Protein AF-A0A087AQH0-F1 (afdb_monomer)

Radius of gyration: 20.91 Å; Cα contacts (8 Å, |Δi|>4): 186; chains: 1; bounding box: 37×45×78 Å

Structure (mmCIF, N/CA/C/O backbone):
data_AF-A0A087AQH0-F1
#
_entry.id   AF-A0A087AQH0-F1
#
loop_
_atom_site.group_PDB
_atom_site.id
_atom_site.type_symbol
_atom_site.label_atom_id
_atom_site.label_alt_id
_atom_site.label_comp_id
_atom_site.label_asym_id
_atom_site.label_entity_id
_atom_site.label_seq_id
_atom_site.pdbx_PDB_ins_code
_atom_site.Cartn_x
_atom_site.Cartn_y
_atom_site.Cartn_z
_atom_site.occupancy
_atom_site.B_iso_or_equiv
_atom_site.auth_seq_id
_atom_site.auth_comp_id
_atom_site.auth_asym_id
_atom_site.auth_atom_id
_atom_site.pdbx_PDB_model_num
ATOM 1 N N . MET A 1 1 ? -16.584 29.461 3.335 1.00 37.28 1 MET A N 1
ATOM 2 C CA . MET A 1 1 ? -17.174 28.171 3.740 1.00 37.28 1 MET A CA 1
ATOM 3 C C . MET A 1 1 ? -16.110 27.465 4.553 1.00 37.28 1 MET A C 1
ATOM 5 O O . MET A 1 1 ? -14.997 27.338 4.064 1.00 37.28 1 MET A O 1
ATOM 9 N N . ALA A 1 2 ? -16.390 27.201 5.826 1.00 41.38 2 ALA A N 1
ATOM 10 C CA . ALA A 1 2 ? -15.427 26.633 6.758 1.00 41.38 2 ALA A CA 1
ATOM 11 C C . ALA A 1 2 ? -15.374 25.115 6.557 1.00 41.38 2 ALA A C 1
ATOM 13 O O . ALA A 1 2 ? -16.354 24.432 6.833 1.00 41.38 2 ALA A O 1
ATOM 14 N N . HIS A 1 3 ? -14.244 24.608 6.074 1.00 40.72 3 HIS A N 1
ATOM 15 C CA . HIS A 1 3 ? -13.860 23.221 6.294 1.00 40.72 3 HIS A CA 1
ATOM 16 C C . HIS A 1 3 ? -12.838 23.242 7.426 1.00 40.72 3 HIS A C 1
ATOM 18 O O . HIS A 1 3 ? -11.635 23.219 7.188 1.00 40.72 3 HIS A O 1
ATOM 24 N N . ASP A 1 4 ? -13.327 23.355 8.661 1.00 42.69 4 ASP A N 1
ATOM 25 C CA . ASP A 1 4 ? -12.559 22.906 9.821 1.00 42.69 4 ASP A CA 1
ATOM 26 C C . ASP A 1 4 ? -12.638 21.375 9.802 1.00 42.69 4 ASP A C 1
ATOM 28 O O . ASP A 1 4 ? -13.491 20.748 10.422 1.00 42.69 4 ASP A O 1
ATOM 32 N N . GLY A 1 5 ? -11.854 20.782 8.901 1.00 42.94 5 GLY A N 1
ATOM 33 C CA . GLY A 1 5 ? -11.691 19.344 8.809 1.00 42.94 5 GLY A CA 1
ATOM 34 C C . GLY A 1 5 ? -10.790 18.928 9.950 1.00 42.94 5 GLY A C 1
ATOM 35 O O . GLY A 1 5 ? -9.581 18.824 9.760 1.00 42.94 5 GLY A O 1
ATOM 36 N N . THR A 1 6 ? -11.369 18.745 11.135 1.00 46.16 6 THR A N 1
ATOM 37 C CA . THR A 1 6 ? -10.705 18.070 12.244 1.00 46.16 6 THR A CA 1
ATOM 38 C C . THR A 1 6 ? -10.091 16.787 11.677 1.00 46.16 6 THR A C 1
ATOM 40 O O . THR A 1 6 ? -10.812 15.902 11.216 1.00 46.16 6 THR A O 1
ATOM 43 N N . GLN A 1 7 ? -8.758 16.703 11.613 1.00 49.56 7 GLN A N 1
ATOM 44 C CA . GLN A 1 7 ? -8.096 15.408 11.509 1.00 49.56 7 GLN A CA 1
ATOM 45 C C . GLN A 1 7 ? -8.582 14.641 12.737 1.00 49.56 7 GLN A C 1
ATOM 47 O O . GLN A 1 7 ? -8.191 14.985 13.851 1.00 49.56 7 GLN A O 1
ATOM 52 N N . GLU A 1 8 ? -9.514 13.700 12.564 1.00 54.78 8 GLU A N 1
ATOM 53 C CA . GLU A 1 8 ? -9.843 12.766 13.634 1.00 54.78 8 GLU A CA 1
ATOM 54 C C . GLU A 1 8 ? -8.528 12.092 14.007 1.00 54.78 8 GLU A C 1
ATOM 56 O O . GLU A 1 8 ? -7.926 11.379 13.203 1.00 54.78 8 GLU A O 1
ATOM 61 N N . ALA A 1 9 ? -8.014 12.449 15.183 1.00 64.75 9 ALA A N 1
ATOM 62 C CA . ALA A 1 9 ? -6.805 11.854 15.697 1.00 64.75 9 ALA A CA 1
ATOM 63 C C . ALA A 1 9 ? -7.103 10.370 1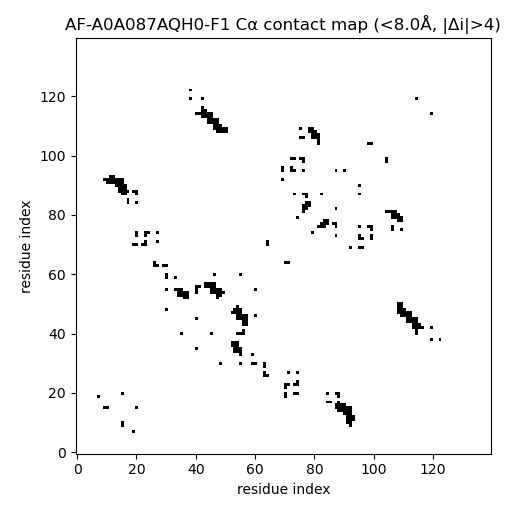5.864 1.00 64.75 9 ALA A C 1
ATOM 65 O O . ALA A 1 9 ? -8.050 9.989 16.551 1.00 64.75 9 ALA A O 1
ATOM 66 N N . VAL A 1 10 ? -6.315 9.538 15.198 1.00 74.50 10 VAL A N 1
ATOM 67 C CA . VAL A 1 10 ? -6.423 8.098 15.345 1.00 74.50 10 VAL A CA 1
ATOM 68 C C . VAL A 1 10 ? -6.178 7.759 16.816 1.00 74.50 10 VAL A C 1
ATOM 70 O O . VAL A 1 10 ? -5.159 8.137 17.396 1.00 74.50 10 VAL A O 1
ATOM 73 N N . HIS A 1 11 ? 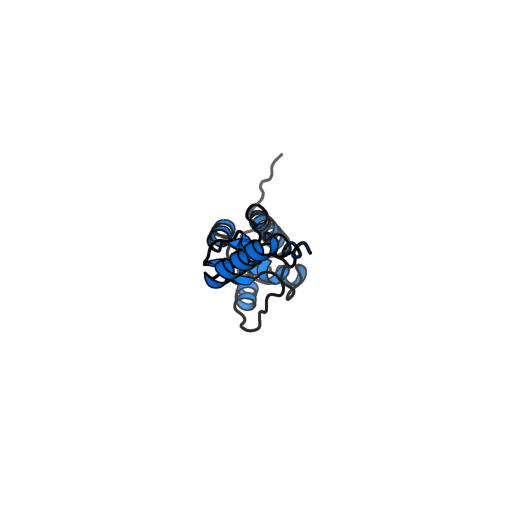-7.153 7.103 17.439 1.00 79.44 11 HIS A N 1
ATOM 74 C CA . HIS A 1 11 ? -7.111 6.752 18.851 1.00 79.44 11 HIS A CA 1
ATOM 75 C C . HIS A 1 11 ? -6.867 5.252 19.001 1.00 79.44 11 HIS A C 1
ATOM 77 O O . HIS A 1 11 ? -7.662 4.443 18.523 1.00 79.44 11 HIS A O 1
ATOM 83 N N . GLU A 1 12 ? -5.806 4.889 19.722 1.00 87.19 12 GLU A N 1
ATOM 84 C CA . GLU A 1 12 ? -5.547 3.500 20.113 1.00 87.19 12 GLU A CA 1
ATOM 85 C C . GLU A 1 12 ? -6.786 2.887 20.797 1.00 87.19 12 GLU A C 1
ATOM 87 O O . GLU A 1 12 ? -7.535 3.570 21.509 1.00 87.19 12 GLU A O 1
ATOM 92 N N . GLY A 1 13 ? -7.026 1.595 20.563 1.00 87.81 13 GLY A N 1
ATOM 93 C CA . GLY A 1 13 ? -8.170 0.869 21.116 1.00 87.81 13 GLY A CA 1
ATOM 94 C C . GLY A 1 13 ? -9.555 1.247 20.568 1.00 87.81 13 GLY A C 1
ATOM 95 O O . GLY A 1 13 ? -10.549 0.693 21.043 1.00 87.81 13 GLY A O 1
ATOM 96 N N . ARG A 1 14 ? -9.670 2.158 19.589 1.00 92.88 14 ARG A N 1
ATOM 97 C CA . ARG A 1 14 ? -10.942 2.470 18.909 1.00 92.88 14 ARG A CA 1
ATOM 98 C C . ARG A 1 14 ? -10.851 2.160 17.413 1.00 92.88 14 ARG A C 1
ATOM 100 O O . ARG A 1 14 ? -9.766 2.293 16.854 1.00 92.88 14 ARG A O 1
ATOM 107 N N . PRO A 1 15 ? -11.962 1.759 16.769 1.00 96.50 15 PRO A N 1
ATOM 108 C CA . PRO A 1 15 ? -11.998 1.596 15.322 1.00 96.50 15 PRO A CA 1
ATOM 109 C C . PRO A 1 15 ? -11.581 2.874 14.593 1.00 96.50 15 PRO A C 1
ATOM 111 O O . PRO A 1 15 ? -11.956 3.968 15.023 1.00 96.50 15 PRO A O 1
ATOM 114 N N . VAL A 1 16 ? -10.828 2.732 13.502 1.00 94.44 16 VAL A N 1
ATOM 115 C CA . VAL A 1 16 ? -10.342 3.870 12.707 1.00 94.44 16 VAL A CA 1
ATOM 116 C C . VAL A 1 16 ? -11.455 4.560 11.911 1.00 94.44 16 VAL A C 1
ATOM 118 O O . VAL A 1 16 ? -11.390 5.768 11.689 1.00 94.44 16 VAL A O 1
ATOM 121 N N . GLY A 1 17 ? -12.497 3.815 11.528 1.00 95.81 17 GLY A N 1
ATOM 122 C CA . GLY A 1 17 ? -13.677 4.316 10.826 1.00 95.81 17 GLY A CA 1
ATOM 123 C C . GLY A 1 17 ? -13.451 4.712 9.360 1.00 95.81 17 GLY A C 1
ATOM 124 O O . GLY A 1 17 ? -12.327 4.806 8.866 1.00 95.81 17 GLY A O 1
ATOM 125 N N . ALA A 1 18 ? -14.559 4.982 8.663 1.00 94.69 18 ALA A N 1
ATOM 126 C CA . ALA A 1 18 ? -14.587 5.298 7.229 1.00 94.69 18 ALA A CA 1
ATOM 127 C C . ALA A 1 18 ? -13.714 6.501 6.847 1.00 94.69 18 ALA A C 1
ATOM 129 O O . ALA A 1 18 ? -12.963 6.440 5.878 1.00 94.69 18 ALA A O 1
ATOM 130 N N . ALA A 1 19 ? -13.737 7.575 7.642 1.00 94.69 19 ALA A N 1
ATOM 131 C CA . ALA A 1 19 ? -12.985 8.792 7.334 1.00 94.69 19 ALA A CA 1
ATOM 132 C C . ALA A 1 19 ? -11.458 8.575 7.305 1.00 94.69 19 ALA A C 1
ATOM 134 O O . ALA A 1 19 ? -10.739 9.320 6.632 1.00 94.69 19 ALA A O 1
ATOM 135 N N . PHE A 1 20 ? -10.951 7.580 8.040 1.00 95.12 20 PHE A N 1
ATOM 136 C CA . PHE A 1 20 ? -9.545 7.189 7.998 1.00 95.12 20 PHE A CA 1
ATOM 137 C C . PHE A 1 20 ? -9.223 6.406 6.721 1.00 95.12 20 PHE A C 1
ATOM 139 O O . PHE A 1 20 ? -8.277 6.756 6.017 1.00 95.12 20 PHE A O 1
ATOM 146 N N . VAL A 1 21 ? -10.045 5.414 6.371 1.00 94.56 21 VAL A N 1
ATOM 147 C CA . VAL A 1 21 ? -9.866 4.611 5.149 1.00 94.56 21 VAL A CA 1
ATOM 148 C C . VAL A 1 21 ? -9.991 5.480 3.890 1.00 94.56 21 VAL A C 1
ATOM 150 O O . VAL A 1 21 ? -9.133 5.425 3.013 1.00 94.56 21 VAL A O 1
ATOM 153 N N . GLU A 1 22 ? -10.963 6.397 3.832 1.00 94.19 22 GLU A N 1
ATOM 154 C CA . GLU A 1 22 ? -11.082 7.376 2.737 1.00 94.19 22 GLU A CA 1
ATOM 155 C C . GLU A 1 22 ? -9.841 8.274 2.606 1.00 94.19 22 GLU A C 1
ATOM 157 O O . GLU A 1 22 ? -9.460 8.679 1.503 1.00 94.19 22 GLU A O 1
ATOM 162 N N . ARG A 1 23 ? -9.196 8.613 3.728 1.00 95.00 23 ARG A N 1
ATOM 163 C CA . ARG A 1 23 ? -7.947 9.381 3.720 1.00 95.00 23 ARG A CA 1
ATOM 164 C C . ARG A 1 23 ? -6.795 8.546 3.173 1.00 95.00 23 ARG A C 1
ATOM 166 O O . ARG A 1 23 ? -6.030 9.082 2.378 1.00 95.00 23 ARG A O 1
ATOM 173 N N . ALA A 1 24 ? -6.706 7.273 3.554 1.00 94.75 24 ALA A N 1
ATOM 174 C CA . ALA A 1 24 ? -5.708 6.350 3.029 1.00 94.75 24 ALA A CA 1
ATOM 175 C C . ALA A 1 24 ? -5.812 6.221 1.501 1.00 94.75 24 ALA A C 1
ATOM 177 O O . ALA A 1 24 ? -4.815 6.413 0.810 1.00 94.75 24 ALA A O 1
ATOM 178 N N . HIS A 1 25 ? -7.024 6.047 0.961 1.00 93.06 25 HIS A N 1
ATOM 179 C CA . HIS A 1 25 ? -7.244 6.045 -0.492 1.00 93.06 25 HIS A CA 1
ATOM 180 C C . HIS A 1 25 ? -6.835 7.366 -1.157 1.00 93.06 25 HIS A C 1
ATOM 182 O O . HIS A 1 25 ? -6.178 7.360 -2.193 1.00 93.06 25 HIS A O 1
ATOM 188 N N . ARG A 1 26 ? -7.150 8.514 -0.542 1.00 94.81 26 ARG A N 1
ATOM 189 C CA . ARG A 1 26 ? -6.750 9.824 -1.082 1.00 94.81 26 ARG A CA 1
ATOM 190 C C . ARG A 1 26 ? -5.232 10.022 -1.106 1.00 94.81 26 ARG A C 1
ATOM 192 O O . ARG A 1 26 ? -4.729 10.730 -1.973 1.00 94.81 26 ARG A O 1
ATOM 199 N N . ILE A 1 27 ? -4.508 9.462 -0.138 1.00 94.88 27 ILE A N 1
ATOM 200 C CA . ILE A 1 27 ? -3.040 9.477 -0.137 1.00 94.88 27 ILE A CA 1
ATOM 201 C C . ILE A 1 27 ? -2.527 8.553 -1.249 1.00 94.88 27 ILE A C 1
ATOM 203 O O . ILE A 1 27 ? -1.698 8.980 -2.052 1.00 94.88 27 ILE A O 1
ATOM 207 N N . ALA A 1 28 ? -3.092 7.345 -1.361 1.00 93.38 28 ALA A N 1
ATOM 208 C CA . ALA A 1 28 ? -2.756 6.372 -2.400 1.00 93.38 28 ALA A CA 1
ATOM 209 C C . ALA A 1 28 ? -2.995 6.894 -3.828 1.00 93.38 28 ALA A C 1
ATOM 211 O O . ALA A 1 28 ? -2.225 6.564 -4.725 1.00 93.38 28 ALA A O 1
ATOM 212 N N . ASP A 1 29 ? -3.975 7.777 -4.054 1.00 92.75 29 ASP A N 1
ATOM 213 C CA . ASP A 1 29 ? -4.153 8.460 -5.348 1.00 92.75 29 ASP A CA 1
ATOM 214 C C . ASP A 1 29 ? -2.885 9.206 -5.808 1.00 92.75 29 ASP A C 1
ATOM 216 O O . ASP A 1 29 ? -2.655 9.384 -7.007 1.00 92.75 29 ASP A O 1
ATOM 220 N N . GLY A 1 30 ? -2.018 9.609 -4.872 1.00 93.00 30 GLY A N 1
ATOM 221 C CA . GLY A 1 30 ? -0.706 10.182 -5.163 1.00 93.00 30 GLY A CA 1
ATOM 222 C C . GLY A 1 30 ? 0.256 9.220 -5.873 1.00 93.00 30 GLY A C 1
ATOM 223 O O . GLY A 1 30 ? 1.193 9.688 -6.526 1.00 93.00 30 GLY A O 1
ATOM 224 N N . LEU A 1 31 ? 0.033 7.905 -5.789 1.00 93.06 31 LEU A N 1
ATOM 225 C CA . LEU A 1 31 ? 0.810 6.882 -6.498 1.00 93.06 31 LEU A CA 1
ATOM 226 C C . LEU A 1 31 ? 0.472 6.863 -7.993 1.00 93.06 31 LEU A C 1
ATOM 228 O O . LEU A 1 31 ? 1.375 6.737 -8.815 1.00 93.06 31 LEU A O 1
ATOM 232 N N . ASN A 1 32 ? -0.796 7.079 -8.360 1.00 87.19 32 ASN A N 1
ATOM 233 C CA . ASN A 1 32 ? -1.253 7.041 -9.757 1.00 87.19 32 ASN A CA 1
ATOM 234 C C . ASN A 1 32 ? -0.555 8.095 -10.634 1.00 87.19 32 ASN A C 1
ATOM 236 O O . ASN A 1 32 ? -0.289 7.864 -11.807 1.00 87.19 32 ASN A O 1
ATOM 240 N N . GLY A 1 33 ? -0.211 9.258 -10.070 1.00 88.25 33 GLY A N 1
ATOM 241 C CA . GLY A 1 33 ? 0.547 10.296 -10.783 1.00 88.25 33 GLY A CA 1
ATOM 242 C C . GLY A 1 33 ? 2.037 9.982 -10.969 1.00 88.25 33 GLY A C 1
ATOM 243 O O . GLY A 1 33 ? 2.735 10.735 -11.645 1.00 88.25 33 GLY A O 1
ATOM 244 N N . ARG A 1 34 ? 2.525 8.908 -10.342 1.00 93.38 34 ARG A N 1
ATOM 245 C CA . ARG A 1 34 ? 3.922 8.463 -10.342 1.00 93.38 34 ARG A CA 1
ATOM 246 C C . ARG A 1 34 ? 4.084 7.072 -10.961 1.00 93.38 34 ARG A C 1
ATOM 248 O O . ARG A 1 34 ? 5.200 6.554 -10.955 1.00 93.38 34 ARG A O 1
ATOM 255 N N . SER A 1 35 ? 2.999 6.463 -11.454 1.00 93.62 35 SER A N 1
ATOM 256 C CA . SER A 1 35 ? 3.060 5.115 -12.003 1.00 93.62 35 SER A CA 1
ATOM 257 C C . SER A 1 35 ? 3.839 5.068 -13.316 1.00 93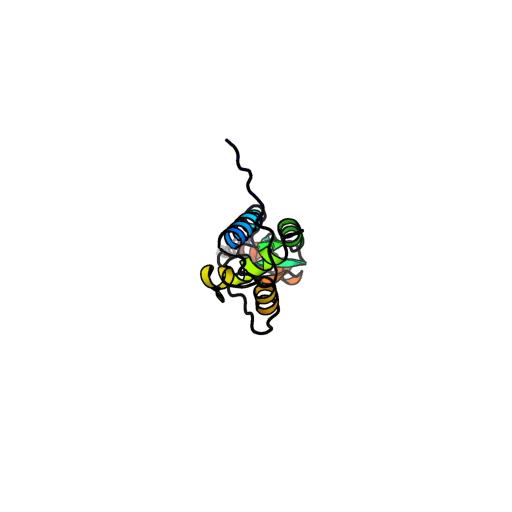.62 35 SER A C 1
ATOM 259 O O . SER A 1 35 ? 3.868 6.020 -14.099 1.00 93.62 35 SER A O 1
ATOM 261 N N . MET A 1 36 ? 4.511 3.945 -13.528 1.00 93.06 36 MET A N 1
ATOM 262 C CA . MET A 1 36 ? 5.334 3.641 -14.688 1.00 93.06 36 MET A CA 1
ATOM 263 C C . MET A 1 36 ? 5.071 2.204 -15.127 1.00 93.06 36 MET A C 1
ATOM 265 O O . MET A 1 36 ? 4.750 1.339 -14.305 1.00 93.06 36 MET A O 1
ATOM 269 N N . GLY A 1 37 ? 5.248 1.933 -16.421 1.00 91.38 37 GLY A N 1
ATOM 270 C CA . GLY A 1 37 ? 5.266 0.561 -16.910 1.00 91.38 37 GLY A CA 1
ATOM 271 C C . GLY A 1 37 ? 6.519 -0.178 -16.437 1.00 91.38 37 GLY A C 1
ATOM 272 O O . GLY A 1 37 ? 7.573 0.426 -16.235 1.00 91.38 37 GLY A O 1
ATOM 273 N N . TRP A 1 38 ? 6.429 -1.508 -16.326 1.00 90.69 38 TRP A N 1
ATOM 274 C CA . TRP A 1 38 ? 7.542 -2.371 -15.903 1.00 90.69 38 TRP A CA 1
ATOM 275 C C . TRP A 1 38 ? 8.862 -2.041 -16.615 1.00 90.69 38 TRP A C 1
ATOM 277 O O . TRP A 1 38 ? 9.887 -1.873 -15.963 1.00 90.69 38 TRP A O 1
ATOM 287 N N . THR A 1 39 ? 8.832 -1.882 -17.942 1.00 89.38 39 THR A N 1
ATOM 288 C CA . THR A 1 39 ? 10.021 -1.650 -18.779 1.00 89.38 39 THR A CA 1
ATOM 289 C C . THR A 1 39 ? 10.702 -0.298 -18.547 1.00 89.38 39 THR A C 1
ATOM 291 O O . THR A 1 39 ? 11.871 -0.131 -18.891 1.00 89.38 39 THR A O 1
ATOM 294 N N . GLU A 1 40 ? 9.971 0.676 -18.004 1.00 89.88 40 GLU A N 1
ATOM 295 C CA . GLU A 1 40 ? 10.446 2.045 -17.770 1.00 89.88 40 GLU A CA 1
ATOM 296 C C . GLU A 1 40 ? 11.071 2.214 -16.382 1.00 89.88 40 GLU A C 1
ATOM 298 O O . GLU A 1 40 ? 11.802 3.178 -16.146 1.00 89.88 40 GLU A O 1
ATOM 303 N N . LEU A 1 41 ? 10.817 1.270 -15.471 1.00 91.50 41 LEU A N 1
ATOM 304 C CA . LEU A 1 41 ? 11.356 1.313 -14.122 1.00 91.50 41 LEU A CA 1
ATOM 305 C C . LEU A 1 41 ? 12.891 1.205 -14.123 1.00 91.50 41 LEU A C 1
ATOM 307 O O . LEU A 1 41 ? 13.472 0.400 -14.868 1.00 91.50 41 LEU A O 1
ATOM 311 N N . PRO A 1 42 ? 13.567 1.951 -13.235 1.00 92.38 42 PRO A N 1
ATOM 312 C CA . PRO A 1 42 ? 14.972 1.717 -12.951 1.00 92.38 42 PRO A CA 1
ATOM 313 C C . PRO A 1 42 ? 15.175 0.356 -12.269 1.00 92.38 42 PRO A C 1
ATOM 315 O O . PRO A 1 42 ? 14.263 -0.204 -11.661 1.00 92.38 42 PRO A O 1
ATOM 318 N N . VAL A 1 43 ? 16.407 -0.154 -12.336 1.00 92.69 43 VAL A N 1
ATOM 319 C CA . VAL A 1 43 ? 16.835 -1.298 -11.520 1.00 92.69 43 VAL A CA 1
ATOM 320 C C . VAL A 1 43 ? 16.719 -0.927 -10.042 1.00 92.69 43 VAL A C 1
ATOM 322 O O . VAL A 1 43 ? 17.220 0.120 -9.626 1.00 92.69 43 VAL A O 1
ATOM 325 N N . GLY A 1 44 ? 16.092 -1.797 -9.256 1.00 93.94 44 GLY A N 1
ATOM 326 C CA . GLY A 1 44 ? 15.896 -1.621 -7.823 1.00 93.94 44 GLY A CA 1
ATOM 327 C C . GLY A 1 44 ? 14.490 -1.978 -7.346 1.00 93.94 44 GLY A C 1
ATOM 328 O O . GLY A 1 44 ? 13.676 -2.550 -8.077 1.00 93.94 44 GLY A O 1
ATOM 329 N N . GLY A 1 45 ? 14.235 -1.637 -6.083 1.00 94.12 45 GLY A N 1
ATOM 330 C CA . GLY A 1 45 ? 12.959 -1.862 -5.419 1.00 94.12 45 GLY A CA 1
ATOM 331 C C . GLY A 1 45 ? 11.829 -1.046 -6.032 1.00 94.12 45 GLY A C 1
ATOM 332 O O . GLY A 1 45 ? 11.951 0.163 -6.257 1.00 94.12 45 GLY A O 1
ATOM 333 N N . CYS A 1 46 ? 10.708 -1.709 -6.268 1.00 95.25 46 CYS A N 1
ATOM 334 C CA . CYS A 1 46 ? 9.491 -1.107 -6.781 1.00 95.25 46 CYS A CA 1
ATOM 335 C C . CYS A 1 46 ? 8.265 -1.783 -6.169 1.00 95.25 46 CYS A C 1
ATOM 337 O O . CYS A 1 46 ? 8.333 -2.883 -5.629 1.00 95.25 46 CYS A O 1
ATOM 339 N N . PHE A 1 47 ? 7.129 -1.107 -6.248 1.00 94.00 47 PHE A N 1
ATOM 340 C CA . PHE A 1 47 ? 5.849 -1.663 -5.843 1.00 94.00 47 PHE A CA 1
ATOM 341 C C . PHE A 1 47 ? 4.979 -1.789 -7.077 1.00 94.00 47 PHE A C 1
ATOM 343 O O . PHE A 1 47 ? 4.779 -0.800 -7.784 1.00 94.00 47 PHE A O 1
ATOM 350 N N . ARG A 1 48 ? 4.450 -2.988 -7.331 1.00 92.19 48 ARG A N 1
ATOM 351 C CA . ARG A 1 48 ? 3.254 -3.112 -8.167 1.00 92.19 48 ARG A CA 1
ATOM 352 C C . ARG A 1 48 ? 2.104 -2.553 -7.346 1.00 92.19 48 ARG A C 1
ATOM 354 O O . ARG A 1 48 ? 2.021 -2.895 -6.173 1.00 92.19 48 ARG A O 1
ATOM 361 N N . ILE A 1 49 ? 1.270 -1.689 -7.917 1.00 92.06 49 ILE A N 1
ATOM 362 C CA . ILE A 1 49 ? 0.209 -1.003 -7.156 1.00 92.06 49 ILE A CA 1
ATOM 363 C C . ILE A 1 49 ? -1.205 -1.436 -7.553 1.00 92.06 49 ILE A C 1
ATOM 365 O O . ILE A 1 49 ? -2.151 -1.089 -6.858 1.00 92.06 49 ILE A O 1
ATOM 369 N N . ASN A 1 50 ? -1.359 -2.195 -8.643 1.00 87.62 50 ASN A N 1
ATOM 370 C CA . ASN A 1 50 ? -2.641 -2.746 -9.087 1.00 87.62 50 ASN A CA 1
ATOM 371 C C . ASN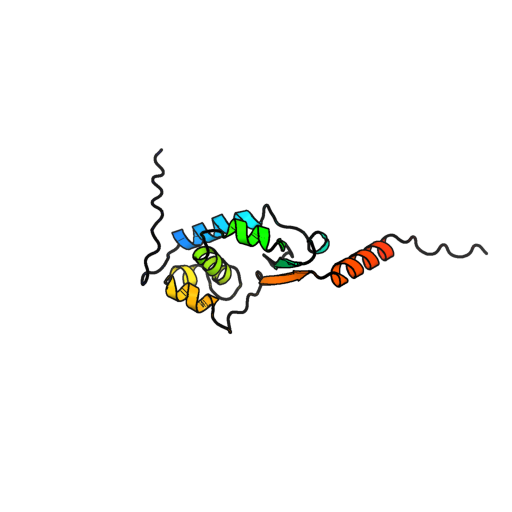 A 1 50 ? -2.467 -3.962 -10.023 1.00 87.62 50 ASN A C 1
ATOM 373 O O . ASN A 1 50 ? -1.359 -4.329 -10.438 1.00 87.62 50 ASN A O 1
ATOM 377 N N . ASP A 1 51 ? -3.580 -4.587 -10.405 1.00 86.06 51 ASP A N 1
ATOM 378 C CA . ASP A 1 51 ? -3.608 -5.713 -11.340 1.00 86.06 51 ASP A CA 1
ATOM 379 C C . ASP A 1 51 ? -3.316 -5.308 -12.796 1.00 86.06 51 ASP A C 1
ATOM 381 O O . ASP A 1 51 ? -2.837 -6.142 -13.567 1.00 86.06 51 ASP A O 1
ATOM 385 N N . MET A 1 52 ? -3.496 -4.032 -13.150 1.00 87.25 52 MET A N 1
ATOM 386 C CA . MET A 1 52 ? -3.223 -3.488 -14.489 1.00 87.25 52 MET A CA 1
ATOM 387 C C . MET A 1 52 ? -1.730 -3.436 -14.842 1.00 87.25 52 MET A C 1
ATOM 389 O O . MET A 1 52 ? -1.386 -3.266 -16.011 1.00 87.25 52 MET A O 1
ATOM 393 N N . GLY A 1 53 ? -0.847 -3.652 -13.862 1.00 87.31 53 GLY A N 1
ATOM 394 C CA . GLY A 1 53 ? 0.600 -3.643 -14.071 1.00 87.31 53 GLY A CA 1
ATOM 395 C C . GLY A 1 53 ? 1.196 -2.241 -14.005 1.00 87.31 53 GLY A C 1
ATOM 396 O O . GLY A 1 53 ? 2.213 -1.984 -14.647 1.00 87.31 53 GLY A O 1
ATOM 397 N N . ASP A 1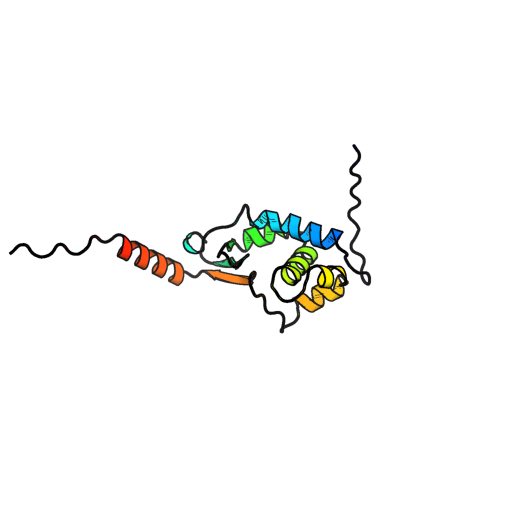 54 ? 0.570 -1.347 -13.241 1.00 92.56 54 ASP A N 1
ATOM 398 C CA . ASP A 1 54 ? 1.186 -0.092 -12.837 1.00 92.56 54 ASP A CA 1
ATOM 399 C C . ASP A 1 54 ? 2.173 -0.336 -11.693 1.00 92.56 54 ASP A C 1
ATOM 401 O O . ASP A 1 54 ? 1.889 -1.068 -10.734 1.00 92.56 54 ASP A O 1
ATOM 405 N N . TYR A 1 55 ? 3.330 0.314 -11.786 1.00 95.06 55 TYR A N 1
ATOM 406 C CA . TYR A 1 55 ? 4.380 0.234 -10.783 1.00 95.06 55 TYR A CA 1
ATOM 407 C C . TYR A 1 55 ? 4.847 1.617 -10.352 1.00 95.06 55 TYR A C 1
ATOM 409 O O . TYR A 1 55 ? 4.824 2.558 -11.136 1.00 95.06 55 TYR A O 1
ATOM 417 N N . VAL A 1 56 ? 5.360 1.727 -9.132 1.00 96.06 56 VAL A N 1
ATOM 418 C CA . VAL A 1 56 ? 6.091 2.907 -8.649 1.00 96.06 56 VAL A CA 1
ATOM 419 C C . VAL A 1 56 ? 7.446 2.483 -8.099 1.00 96.06 56 VAL A C 1
ATOM 421 O O . VAL A 1 56 ? 7.620 1.348 -7.652 1.00 96.06 56 VAL A O 1
ATOM 424 N N . THR A 1 57 ? 8.422 3.388 -8.097 1.00 96.50 57 THR A N 1
ATOM 425 C CA . THR A 1 57 ? 9.697 3.132 -7.414 1.00 96.50 57 THR A CA 1
ATOM 426 C C . THR A 1 57 ? 9.494 3.092 -5.899 1.00 96.50 57 THR A C 1
ATOM 428 O O . THR A 1 57 ? 8.576 3.722 -5.370 1.00 96.50 57 THR A O 1
ATOM 431 N N . ALA A 1 58 ? 10.374 2.391 -5.178 1.00 96.00 58 ALA A N 1
ATOM 432 C CA . ALA A 1 58 ? 10.353 2.396 -3.714 1.00 96.00 58 ALA A CA 1
ATOM 433 C C . ALA A 1 58 ? 10.508 3.813 -3.127 1.00 96.00 58 ALA A C 1
ATOM 435 O O . ALA A 1 58 ? 9.922 4.109 -2.094 1.00 96.00 58 ALA A O 1
ATOM 436 N N . GLU A 1 59 ? 11.238 4.701 -3.808 1.00 95.62 59 GLU A N 1
ATOM 437 C CA . GLU A 1 59 ? 11.361 6.114 -3.426 1.00 95.62 59 GLU A CA 1
ATOM 438 C C . GLU A 1 59 ? 10.020 6.852 -3.552 1.00 95.62 59 GLU A C 1
ATOM 440 O O . GLU A 1 59 ? 9.566 7.470 -2.598 1.00 95.62 59 GLU A O 1
ATOM 445 N N . SER A 1 60 ? 9.331 6.721 -4.691 1.00 96.19 60 SER A N 1
ATOM 446 C CA . SER A 1 60 ? 8.001 7.317 -4.886 1.00 96.19 60 SER A CA 1
ATOM 447 C C . SER A 1 60 ? 6.958 6.776 -3.910 1.00 96.19 60 SER A C 1
ATOM 449 O O . SER A 1 60 ? 6.076 7.517 -3.481 1.00 96.19 60 SER A O 1
ATOM 451 N N . TRP A 1 61 ? 7.055 5.491 -3.563 1.00 96.25 61 TRP A N 1
ATOM 452 C CA . TRP A 1 61 ? 6.235 4.883 -2.522 1.00 96.25 61 TRP A CA 1
ATOM 453 C C . TRP A 1 61 ? 6.501 5.532 -1.158 1.00 96.25 61 TRP A C 1
ATOM 455 O O . TRP A 1 61 ? 5.564 5.975 -0.496 1.00 96.25 61 TRP A O 1
ATOM 465 N N . ASP A 1 62 ? 7.772 5.643 -0.761 1.00 95.62 62 ASP A N 1
ATOM 466 C CA . ASP A 1 62 ? 8.182 6.250 0.508 1.00 95.62 62 ASP A CA 1
ATOM 467 C C . ASP A 1 62 ? 7.716 7.706 0.634 1.00 95.62 62 ASP A C 1
ATOM 469 O O . ASP A 1 62 ? 7.122 8.072 1.644 1.00 95.62 62 ASP A O 1
ATOM 473 N N . GLU A 1 63 ? 7.888 8.502 -0.424 1.00 96.06 63 GLU A N 1
ATOM 474 C CA . GLU A 1 63 ? 7.458 9.904 -0.471 1.00 96.06 63 GLU A CA 1
ATOM 475 C C . GLU A 1 63 ? 5.945 10.080 -0.300 1.00 96.06 63 GLU A C 1
ATOM 477 O O . GLU A 1 63 ? 5.496 11.052 0.307 1.00 96.06 63 GLU A O 1
ATOM 482 N N . VAL A 1 64 ? 5.136 9.182 -0.871 1.00 96.44 64 VAL A N 1
ATOM 483 C CA . VAL A 1 64 ? 3.672 9.259 -0.750 1.00 96.44 64 VAL A CA 1
ATOM 484 C C . VAL A 1 64 ? 3.218 8.898 0.659 1.00 96.44 64 VAL A C 1
ATOM 486 O O . VAL A 1 64 ? 2.312 9.539 1.193 1.00 96.44 64 VAL A O 1
ATOM 489 N N . TRP A 1 65 ? 3.852 7.895 1.263 1.00 96.00 65 TRP A N 1
ATOM 490 C CA . TRP A 1 65 ? 3.472 7.369 2.572 1.00 96.00 65 TRP A CA 1
ATOM 491 C C . TRP A 1 65 ? 4.238 7.997 3.744 1.00 96.00 65 TRP A C 1
ATOM 493 O O . TRP A 1 65 ? 4.015 7.620 4.900 1.00 96.00 65 TRP A O 1
ATOM 503 N N . GLU A 1 66 ? 5.120 8.967 3.493 1.00 95.81 66 GLU A N 1
ATOM 504 C CA . GLU A 1 66 ? 5.870 9.667 4.534 1.00 95.81 66 GLU A CA 1
ATOM 505 C C . GLU A 1 66 ? 4.908 10.295 5.558 1.00 95.81 66 GLU A C 1
ATOM 507 O O . GLU A 1 66 ? 4.027 11.087 5.232 1.00 95.81 66 GLU A O 1
ATOM 512 N N . GLY A 1 67 ? 5.056 9.914 6.831 1.00 95.00 67 GLY A N 1
ATOM 513 C CA . GLY A 1 67 ? 4.169 10.368 7.909 1.00 95.00 67 GLY A CA 1
ATOM 514 C C . GLY A 1 67 ? 2.790 9.691 7.959 1.00 95.00 67 GLY A C 1
ATOM 515 O O . GLY A 1 67 ? 2.020 9.994 8.868 1.00 95.00 67 GLY A O 1
ATOM 516 N N . HIS A 1 68 ? 2.506 8.748 7.056 1.00 95.00 68 HIS A N 1
ATOM 517 C CA . HIS A 1 68 ? 1.202 8.098 6.866 1.00 95.00 68 HIS A CA 1
ATOM 518 C C . HIS A 1 68 ? 1.294 6.561 6.846 1.00 95.00 68 HIS A C 1
ATOM 520 O O . HIS A 1 68 ? 0.584 5.881 6.109 1.00 95.00 68 HIS A O 1
ATOM 526 N N . ARG A 1 69 ? 2.190 5.983 7.659 1.00 95.12 69 ARG A N 1
ATOM 527 C CA . ARG A 1 69 ? 2.453 4.530 7.663 1.00 95.12 69 ARG A CA 1
ATOM 528 C C . ARG A 1 69 ? 1.261 3.679 8.078 1.00 95.12 69 ARG A C 1
ATOM 530 O O . ARG A 1 69 ? 1.146 2.546 7.633 1.00 95.12 69 ARG A O 1
ATOM 537 N N . LEU A 1 70 ? 0.383 4.189 8.936 1.00 95.75 70 LEU A N 1
ATOM 538 C CA . LEU A 1 70 ? -0.806 3.431 9.315 1.00 95.75 70 LEU A CA 1
ATOM 539 C C . LEU A 1 70 ? -1.834 3.426 8.176 1.00 95.75 70 LEU A C 1
ATOM 541 O O . LEU A 1 70 ? -2.476 2.409 7.933 1.00 95.75 70 LEU A O 1
ATOM 545 N N . GLU A 1 71 ? -1.974 4.545 7.465 1.00 96.12 71 GLU A N 1
ATOM 546 C CA . GLU A 1 71 ? -2.796 4.654 6.264 1.00 96.12 71 GLU A CA 1
ATOM 547 C C . GLU A 1 71 ? -2.272 3.751 5.141 1.00 96.12 71 GLU A C 1
ATOM 549 O O . GLU A 1 71 ? -3.075 3.078 4.505 1.00 96.12 71 GLU A O 1
ATOM 554 N N . GLU A 1 72 ? -0.950 3.678 4.945 1.00 95.25 72 GLU A N 1
ATOM 555 C CA . GLU A 1 72 ? -0.303 2.737 4.014 1.00 95.25 72 GLU A CA 1
ATOM 556 C C . GLU A 1 72 ? -0.740 1.298 4.304 1.00 95.25 72 GLU A C 1
ATOM 558 O O . GLU A 1 72 ? -1.225 0.596 3.420 1.00 95.25 72 GLU A O 1
ATOM 563 N N . GLN A 1 73 ? -0.623 0.871 5.564 1.00 95.38 73 GLN A N 1
ATOM 564 C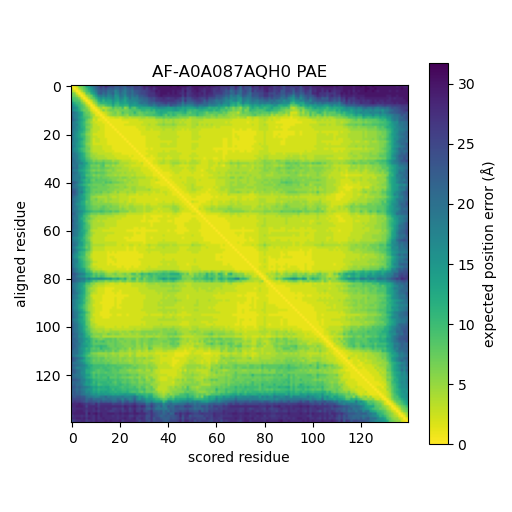 CA . GLN A 1 73 ? -0.999 -0.475 5.993 1.00 95.38 73 GLN A CA 1
ATOM 565 C C . GLN A 1 73 ? -2.495 -0.729 5.813 1.00 95.38 73 GLN A C 1
ATOM 567 O O . GLN A 1 73 ? -2.890 -1.777 5.315 1.00 95.38 73 GLN A O 1
ATOM 572 N N . ALA A 1 74 ? -3.342 0.233 6.179 1.00 95.19 74 ALA A N 1
ATOM 573 C CA . ALA A 1 74 ? -4.786 0.114 6.015 1.00 95.19 74 ALA A CA 1
ATOM 574 C C . ALA A 1 74 ? -5.196 0.015 4.541 1.00 95.19 74 ALA A C 1
ATOM 576 O O . ALA A 1 74 ? -6.044 -0.809 4.197 1.00 95.19 74 ALA A O 1
ATOM 577 N N . TRP A 1 75 ? -4.575 0.816 3.670 1.00 94.06 75 TRP A N 1
ATOM 578 C CA . TRP A 1 75 ? -4.784 0.742 2.228 1.00 94.06 75 TRP A CA 1
ATOM 579 C C . TRP A 1 75 ? -4.336 -0.615 1.681 1.00 94.06 75 TRP A C 1
ATOM 581 O O . TRP A 1 75 ? -5.106 -1.278 0.992 1.00 94.06 75 TRP A O 1
ATOM 591 N N . MET A 1 76 ? -3.149 -1.078 2.084 1.00 93.12 76 MET A N 1
ATOM 592 C CA . MET A 1 76 ? -2.635 -2.401 1.731 1.00 93.12 76 MET A CA 1
ATOM 593 C C . MET A 1 76 ? -3.520 -3.544 2.235 1.00 93.12 76 MET A C 1
ATOM 595 O O . MET A 1 76 ? -3.547 -4.584 1.602 1.00 93.12 76 MET A O 1
ATOM 599 N N . LEU A 1 77 ? -4.245 -3.402 3.345 1.00 93.44 77 LEU A N 1
ATOM 600 C CA . LEU A 1 77 ? -5.175 -4.439 3.808 1.00 93.44 77 LEU A CA 1
ATOM 601 C C . LEU A 1 77 ? -6.502 -4.414 3.035 1.00 93.44 77 LEU A C 1
ATOM 603 O O . LEU A 1 77 ? -7.053 -5.472 2.734 1.00 93.44 77 LEU A O 1
ATOM 607 N N . CYS A 1 78 ? -7.008 -3.218 2.726 1.00 90.00 78 CYS A N 1
ATOM 608 C CA . CYS A 1 78 ? -8.310 -3.006 2.095 1.00 90.00 78 CYS A CA 1
ATOM 609 C C . CYS A 1 78 ? -8.307 -3.285 0.584 1.00 90.00 78 CYS A C 1
ATOM 611 O O . CYS A 1 78 ? -9.229 -3.904 0.059 1.00 90.00 78 CYS A O 1
ATOM 613 N N . ASP A 1 79 ? -7.301 -2.790 -0.135 1.00 76.75 79 ASP A N 1
ATOM 614 C CA . ASP A 1 79 ? -7.293 -2.787 -1.607 1.00 76.75 79 ASP A CA 1
ATOM 615 C C . ASP A 1 79 ? -6.607 -4.024 -2.197 1.00 76.75 79 ASP A C 1
ATOM 617 O O . ASP A 1 79 ? -6.480 -4.172 -3.406 1.00 76.75 79 ASP A O 1
ATOM 621 N N . ASN A 1 80 ? -6.166 -4.939 -1.336 1.00 80.50 80 ASN A N 1
ATOM 622 C CA . ASN A 1 80 ? -5.263 -6.025 -1.697 1.00 80.50 80 ASN A CA 1
ATOM 623 C C . ASN A 1 80 ? -5.859 -7.414 -1.450 1.00 80.50 80 ASN A C 1
ATOM 625 O O . ASN A 1 80 ? -5.136 -8.375 -1.204 1.00 80.50 80 ASN A O 1
ATOM 629 N N . GLY A 1 81 ? -7.193 -7.484 -1.486 1.00 68.19 81 GLY A N 1
ATOM 630 C CA . GLY A 1 81 ? -7.975 -8.719 -1.566 1.00 68.19 81 GLY A CA 1
ATOM 631 C C . GLY A 1 81 ? -8.324 -9.390 -0.236 1.00 68.19 81 GLY A C 1
ATOM 632 O O . GLY A 1 81 ? -9.321 -10.111 -0.176 1.00 68.19 81 GLY A O 1
ATOM 633 N N . GLN A 1 82 ? -7.577 -9.133 0.843 1.00 83.88 82 GLN A N 1
ATOM 634 C CA . GLN A 1 82 ? -7.735 -9.900 2.086 1.00 83.88 82 GLN A CA 1
ATOM 635 C C . GLN A 1 82 ? -8.804 -9.355 3.047 1.00 83.88 82 GLN A C 1
ATOM 637 O O . GLN A 1 82 ? -9.456 -10.141 3.737 1.00 83.88 82 GLN A O 1
ATOM 642 N N . TYR A 1 83 ? -9.016 -8.038 3.085 1.00 90.56 83 TYR A N 1
ATOM 643 C CA . TYR A 1 83 ? -10.025 -7.400 3.934 1.00 90.56 83 TYR A CA 1
ATOM 644 C C . TYR A 1 83 ? -10.884 -6.442 3.117 1.00 90.56 83 TYR A C 1
ATOM 646 O O . TYR A 1 83 ? -10.388 -5.759 2.228 1.00 90.56 83 TYR A O 1
ATOM 654 N N . SER A 1 84 ? -12.180 -6.355 3.424 1.00 91.50 84 SER A N 1
ATOM 655 C CA . SER A 1 84 ? -13.011 -5.298 2.845 1.00 91.50 84 SER A CA 1
ATOM 656 C C . SER A 1 84 ? -12.754 -3.958 3.543 1.00 91.50 84 SER A C 1
ATOM 658 O O . SER A 1 84 ? -12.315 -3.924 4.694 1.00 91.50 84 SER A O 1
ATOM 660 N N . ALA A 1 85 ? -13.112 -2.846 2.892 1.00 92.19 85 ALA A N 1
ATOM 661 C CA . ALA A 1 85 ? -13.073 -1.520 3.517 1.00 92.19 85 ALA A CA 1
ATOM 662 C C . ALA A 1 85 ? -13.800 -1.506 4.868 1.00 92.19 85 ALA A C 1
ATOM 664 O O . ALA A 1 85 ? -13.240 -1.062 5.862 1.00 92.19 85 ALA A O 1
ATOM 665 N N . ALA A 1 86 ? -14.998 -2.096 4.936 1.00 94.00 86 ALA A N 1
ATOM 666 C CA . ALA A 1 86 ? -15.781 -2.170 6.167 1.00 94.00 86 ALA A CA 1
ATOM 667 C C . ALA A 1 86 ? -15.083 -2.974 7.281 1.00 94.00 86 ALA A C 1
ATOM 669 O O . ALA A 1 86 ? -15.238 -2.643 8.458 1.00 94.00 86 ALA A O 1
ATOM 670 N N . ASP A 1 87 ? -14.306 -4.006 6.929 1.00 95.25 87 ASP A N 1
ATOM 671 C CA . ASP A 1 87 ? -13.516 -4.756 7.908 1.00 95.25 87 ASP A CA 1
ATOM 672 C C . ASP A 1 87 ? -12.399 -3.876 8.475 1.00 95.25 87 ASP A C 1
ATOM 674 O O . ASP A 1 87 ? -12.262 -3.775 9.694 1.00 95.25 87 ASP A O 1
ATOM 678 N N . VAL A 1 88 ? -11.649 -3.184 7.610 1.00 95.50 88 VAL A N 1
ATOM 679 C CA . VAL A 1 88 ? -10.551 -2.289 8.013 1.00 95.50 88 VAL A CA 1
ATOM 680 C C . VAL A 1 88 ? -11.067 -1.087 8.812 1.00 95.50 88 VAL A C 1
ATOM 682 O O . VAL A 1 88 ? -10.472 -0.722 9.822 1.00 95.50 88 VAL A O 1
ATOM 685 N N . GLU A 1 89 ? -12.213 -0.513 8.441 1.00 95.69 89 GLU A N 1
ATOM 686 C CA . GLU A 1 89 ? -12.882 0.559 9.192 1.00 95.69 89 GLU A CA 1
ATOM 687 C C . GLU A 1 89 ? -13.202 0.156 10.638 1.00 95.69 89 GLU A C 1
ATOM 689 O O . GLU A 1 89 ? -13.142 0.986 11.551 1.00 95.69 89 GLU A O 1
ATOM 694 N N . ALA A 1 90 ? -13.548 -1.117 10.848 1.00 96.25 90 ALA A N 1
ATOM 695 C CA . ALA A 1 90 ? -13.846 -1.674 12.159 1.00 96.25 90 ALA A CA 1
ATOM 696 C C . ALA A 1 90 ? -12.582 -2.034 12.965 1.00 96.25 90 ALA A C 1
ATOM 698 O O . ALA A 1 90 ? -12.683 -2.258 14.177 1.00 96.25 90 ALA A O 1
ATOM 699 N N . MET A 1 91 ? -11.402 -2.069 12.336 1.00 96.50 91 MET A N 1
ATOM 700 C CA . MET A 1 91 ? -10.140 -2.360 13.013 1.00 96.50 91 MET A CA 1
ATOM 701 C C . MET A 1 91 ? -9.644 -1.173 13.831 1.00 96.50 91 MET A C 1
ATOM 703 O O . MET A 1 91 ? -9.808 -0.008 13.471 1.00 96.50 91 MET A O 1
ATOM 707 N N . THR A 1 92 ? -8.977 -1.485 14.939 1.00 96.81 92 THR A N 1
ATOM 708 C CA . THR A 1 92 ? -8.173 -0.506 15.669 1.00 96.81 92 THR A CA 1
ATOM 709 C C . THR A 1 92 ? -6.816 -0.313 14.977 1.00 96.81 92 THR A C 1
ATOM 711 O O . THR A 1 92 ? -6.387 -1.182 14.216 1.00 96.81 92 THR A O 1
ATOM 714 N N . PRO A 1 93 ? -6.075 0.766 15.277 1.00 96.38 93 PRO A N 1
ATOM 715 C CA . PRO A 1 93 ? -4.711 0.973 14.770 1.00 96.38 93 PRO A CA 1
ATOM 716 C C . PRO A 1 93 ? -3.746 -0.176 15.078 1.00 96.38 93 PRO A C 1
ATOM 718 O O . PRO A 1 93 ? -2.835 -0.480 14.312 1.00 96.38 93 PRO A O 1
ATOM 721 N N . GLU A 1 94 ? -3.915 -0.804 16.239 1.00 96.12 94 GLU A N 1
ATOM 722 C CA . GLU A 1 94 ? -3.149 -1.980 16.657 1.00 96.12 94 GLU A CA 1
ATOM 723 C C . GLU A 1 94 ? -3.548 -3.210 15.836 1.00 96.12 94 GLU A C 1
ATOM 725 O O . GLU A 1 94 ? -2.684 -3.979 15.427 1.00 96.12 94 GLU A O 1
ATOM 730 N N . GLY A 1 95 ? -4.847 -3.363 15.554 1.00 95.94 95 GLY A N 1
ATOM 731 C CA . GLY A 1 95 ? -5.369 -4.419 14.690 1.00 95.94 95 GLY A CA 1
ATOM 732 C C . GLY A 1 95 ? -4.850 -4.311 13.258 1.00 95.94 95 GLY A C 1
ATOM 733 O O . GLY A 1 95 ? -4.430 -5.318 12.704 1.00 95.94 95 GLY A O 1
ATOM 734 N N . ILE A 1 96 ? -4.796 -3.097 12.700 1.00 96.06 96 ILE A N 1
ATOM 735 C CA . ILE A 1 96 ? -4.233 -2.835 11.365 1.00 96.06 96 ILE A CA 1
ATOM 736 C C . ILE A 1 96 ? -2.758 -3.233 11.316 1.00 96.06 96 ILE A C 1
ATOM 738 O O . ILE A 1 96 ? -2.374 -4.027 10.463 1.00 96.06 96 ILE A O 1
ATOM 742 N N . ARG A 1 97 ? -1.939 -2.746 12.261 1.00 95.62 97 ARG A N 1
ATOM 743 C CA . ARG A 1 97 ? -0.515 -3.116 12.342 1.00 95.62 97 ARG A CA 1
ATOM 744 C C . ARG A 1 97 ? -0.336 -4.627 12.444 1.00 95.62 97 ARG A C 1
ATOM 746 O O . ARG A 1 97 ? 0.387 -5.210 11.649 1.00 95.62 97 ARG A O 1
ATOM 753 N N . SER A 1 98 ? -1.065 -5.261 13.362 1.00 94.94 98 SER A N 1
ATOM 754 C CA . SER A 1 98 ? -0.982 -6.707 13.567 1.00 94.94 98 SER A CA 1
ATOM 755 C C . SER A 1 98 ? -1.420 -7.512 12.345 1.00 94.94 98 SER A C 1
ATOM 757 O O . SER A 1 98 ? -0.832 -8.556 12.099 1.00 94.94 98 SER A O 1
ATOM 759 N N . ALA A 1 99 ? -2.447 -7.071 11.615 1.00 94.31 99 ALA A N 1
ATOM 760 C CA . ALA A 1 99 ? -2.917 -7.748 10.408 1.00 94.31 99 ALA A CA 1
ATOM 761 C C . ALA A 1 99 ? -1.944 -7.567 9.236 1.00 94.31 99 ALA A C 1
ATOM 763 O O . ALA A 1 99 ? -1.765 -8.488 8.448 1.00 94.31 99 ALA A O 1
ATOM 764 N N . TYR A 1 100 ? -1.309 -6.399 9.131 1.00 93.25 100 TYR A N 1
ATOM 765 C CA . TYR A 1 100 ? -0.309 -6.116 8.105 1.00 93.25 100 TYR A CA 1
ATOM 766 C C . TYR A 1 100 ? 1.017 -6.853 8.349 1.00 93.25 100 TYR A C 1
ATOM 768 O O . TYR A 1 100 ? 1.659 -7.308 7.408 1.00 93.25 100 TYR A O 1
ATOM 776 N N . GLU A 1 101 ? 1.435 -6.977 9.611 1.00 93.00 101 GLU A N 1
ATOM 777 C CA . GLU A 1 101 ? 2.648 -7.704 10.016 1.00 93.00 101 GLU A CA 1
ATOM 778 C C . GLU A 1 101 ? 2.448 -9.231 10.084 1.00 93.00 101 GLU A C 1
ATOM 780 O O . GLU A 1 101 ? 3.392 -9.963 10.398 1.00 93.00 101 GLU A O 1
ATOM 785 N N . ASP A 1 102 ? 1.236 -9.723 9.814 1.00 92.38 102 ASP A N 1
ATOM 786 C CA . ASP A 1 102 ? 0.930 -11.150 9.820 1.00 92.38 102 ASP A CA 1
ATOM 787 C C . ASP A 1 102 ? 1.680 -11.864 8.683 1.00 92.38 102 ASP A C 1
ATOM 789 O O . ASP A 1 102 ? 1.631 -11.452 7.526 1.00 92.38 102 ASP A O 1
ATOM 793 N N . SER A 1 103 ? 2.375 -12.963 8.991 1.00 88.62 103 SER A N 1
ATOM 794 C CA . SER A 1 103 ? 3.089 -13.749 7.977 1.00 88.62 103 SER A CA 1
ATOM 795 C C . SER A 1 103 ? 2.169 -14.393 6.935 1.00 88.62 103 SER A C 1
ATOM 797 O O . SER A 1 103 ? 2.641 -14.765 5.861 1.00 88.62 103 SER A O 1
ATOM 799 N N . ASP A 1 104 ? 0.885 -14.550 7.262 1.00 87.94 104 ASP A N 1
ATOM 800 C CA . ASP A 1 104 ? -0.144 -15.070 6.365 1.00 87.94 104 ASP A CA 1
ATOM 801 C C . ASP A 1 104 ? -0.818 -13.959 5.535 1.00 87.94 104 ASP A C 1
ATOM 803 O O . ASP A 1 104 ? -1.683 -14.262 4.709 1.00 87.94 104 ASP A O 1
ATOM 807 N N . PHE A 1 105 ? -0.439 -12.685 5.713 1.00 87.12 105 PHE A N 1
ATOM 808 C CA . PHE A 1 105 ? -0.880 -11.606 4.832 1.00 87.12 105 PHE A CA 1
ATOM 809 C C . PHE A 1 105 ? -0.280 -11.798 3.433 1.00 87.12 105 PHE A C 1
ATOM 811 O O . PHE A 1 105 ? 0.938 -11.747 3.241 1.00 87.12 105 PHE A O 1
ATOM 818 N N . GLN A 1 106 ? -1.144 -12.046 2.449 1.00 82.94 106 GLN A N 1
ATOM 819 C CA . GLN A 1 106 ? -0.750 -12.331 1.070 1.00 82.94 106 GLN A CA 1
ATOM 820 C C . GLN A 1 106 ? -1.395 -11.309 0.136 1.00 82.94 106 GLN A C 1
ATOM 822 O O . GLN A 1 106 ? -2.553 -11.477 -0.236 1.00 82.94 106 GLN A O 1
ATOM 827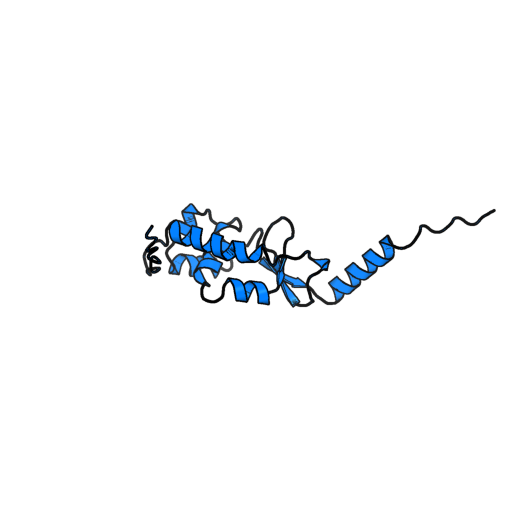 N N . PRO A 1 107 ? -0.667 -10.245 -0.235 1.00 83.69 107 PRO A N 1
ATOM 828 C CA . PRO A 1 107 ? -1.198 -9.215 -1.111 1.00 83.69 107 PRO A CA 1
ATOM 829 C C . PRO A 1 107 ? -1.491 -9.756 -2.521 1.00 83.69 107 PRO A C 1
ATOM 831 O O . PRO A 1 107 ? -0.582 -10.248 -3.192 1.00 83.69 107 PRO A O 1
ATOM 834 N N . ASP A 1 108 ? -2.737 -9.638 -2.990 1.00 82.88 108 ASP A N 1
ATOM 835 C CA . ASP A 1 108 ? -3.148 -10.105 -4.326 1.00 82.88 108 ASP A CA 1
ATOM 836 C C . ASP A 1 108 ? -2.679 -9.187 -5.474 1.00 82.88 108 ASP A C 1
ATOM 838 O O . ASP A 1 108 ? -2.410 -9.643 -6.590 1.00 82.88 108 ASP A O 1
ATOM 842 N N . TYR A 1 109 ? -2.585 -7.882 -5.218 1.00 82.62 109 TYR A N 1
ATOM 843 C CA . TYR A 1 109 ? -2.400 -6.841 -6.230 1.00 82.62 109 TYR A CA 1
ATOM 844 C C . TYR A 1 109 ? -1.185 -5.957 -5.962 1.00 82.62 109 TYR A C 1
ATOM 846 O O . TYR A 1 109 ? -0.295 -5.865 -6.812 1.00 82.62 109 TYR A O 1
ATOM 854 N N . ALA A 1 110 ? -1.149 -5.303 -4.800 1.00 85.38 110 ALA A N 1
ATOM 855 C CA . ALA A 1 110 ? -0.124 -4.336 -4.454 1.00 85.38 110 ALA A CA 1
ATOM 856 C C . ALA A 1 110 ? 0.982 -4.981 -3.615 1.00 85.38 110 ALA A C 1
ATOM 858 O O . ALA A 1 110 ? 0.742 -5.399 -2.486 1.00 85.38 110 ALA A O 1
ATOM 859 N N . PHE A 1 111 ? 2.20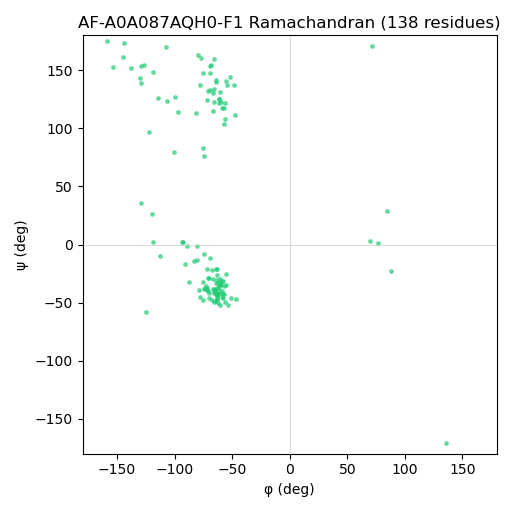1 -5.082 -4.134 1.00 88.62 111 PHE A N 1
ATOM 860 C CA . PHE A 1 111 ? 3.290 -5.751 -3.421 1.00 88.62 111 PHE A CA 1
ATOM 861 C C . PHE A 1 111 ? 4.659 -5.220 -3.824 1.00 88.62 111 PHE A C 1
ATOM 863 O O . PHE A 1 111 ? 4.869 -4.754 -4.948 1.00 88.62 111 PHE A O 1
ATOM 870 N N . TYR A 1 112 ? 5.604 -5.327 -2.889 1.00 90.88 112 TYR A N 1
ATOM 871 C CA . TYR A 1 112 ? 7.006 -5.039 -3.155 1.00 90.88 112 TYR A CA 1
ATOM 872 C C . TYR A 1 112 ? 7.603 -6.101 -4.079 1.00 90.88 112 TYR A C 1
ATOM 874 O O . TYR A 1 112 ? 7.458 -7.302 -3.854 1.00 90.88 112 TYR A O 1
ATOM 882 N N . THR A 1 113 ? 8.322 -5.646 -5.092 1.00 92.50 113 THR A N 1
ATOM 883 C CA . THR A 1 113 ? 9.101 -6.469 -6.010 1.00 92.50 113 THR A CA 1
ATOM 884 C C . THR A 1 113 ? 10.384 -5.730 -6.385 1.00 92.50 113 THR A C 1
ATOM 886 O O . THR A 1 113 ? 10.599 -4.574 -6.024 1.00 92.50 113 THR A O 1
ATOM 889 N N . GLU A 1 114 ? 11.271 -6.393 -7.113 1.00 94.19 114 GLU A N 1
ATOM 890 C CA . GLU A 1 114 ? 12.520 -5.797 -7.573 1.00 94.19 114 GLU A CA 1
ATOM 891 C C . GLU A 1 114 ? 12.681 -6.012 -9.070 1.00 94.19 114 GLU A C 1
ATOM 893 O O . GLU A 1 114 ? 12.379 -7.089 -9.585 1.00 94.19 114 GLU A O 1
ATOM 898 N N . ARG A 1 115 ? 13.163 -4.976 -9.756 1.00 91.50 115 ARG A N 1
ATOM 899 C CA . ARG A 1 115 ? 13.611 -5.057 -11.145 1.00 91.50 115 ARG A CA 1
ATOM 900 C C . ARG A 1 115 ? 15.126 -5.162 -11.151 1.00 91.50 115 ARG A C 1
ATOM 902 O O . ARG A 1 115 ? 15.804 -4.330 -10.547 1.00 91.50 115 ARG A O 1
ATOM 909 N N . TYR A 1 116 ? 15.660 -6.163 -11.833 1.00 92.12 116 TYR A N 1
ATOM 910 C CA . TYR A 1 116 ? 17.088 -6.455 -11.857 1.00 92.12 116 TYR A CA 1
ATOM 911 C C . TYR A 1 116 ? 17.723 -6.092 -13.204 1.00 92.12 116 TYR A C 1
ATOM 913 O O . TYR A 1 116 ? 17.045 -5.790 -14.185 1.00 92.12 116 TYR A O 1
ATOM 921 N N . ASP A 1 117 ? 19.055 -6.129 -13.275 1.00 90.62 117 ASP A N 1
ATOM 922 C CA . ASP A 1 117 ? 19.793 -5.865 -14.517 1.00 90.62 117 ASP A CA 1
ATOM 923 C C . ASP A 1 117 ? 19.444 -6.862 -15.632 1.00 90.62 117 ASP A C 1
ATOM 925 O O . ASP A 1 117 ? 19.351 -6.488 -16.802 1.00 90.62 117 ASP A O 1
ATOM 929 N N . TRP A 1 118 ? 19.190 -8.120 -15.268 1.00 89.44 118 TRP A N 1
ATOM 930 C CA . TRP A 1 118 ? 18.835 -9.164 -16.221 1.00 89.44 118 TRP A CA 1
ATOM 931 C C . TRP A 1 118 ? 17.439 -8.967 -16.826 1.00 89.44 118 TRP A C 1
ATOM 933 O O . TRP A 1 118 ? 17.243 -9.346 -17.981 1.00 89.44 118 TRP A O 1
ATOM 943 N N . ASP A 1 119 ? 16.501 -8.332 -16.109 1.00 90.06 119 ASP A N 1
ATOM 944 C CA . ASP A 1 119 ? 15.202 -7.928 -16.668 1.00 90.06 119 ASP A CA 1
ATOM 945 C C . ASP A 1 119 ? 15.397 -6.895 -17.783 1.00 90.06 119 ASP A C 1
ATOM 947 O O . ASP A 1 119 ? 14.838 -7.022 -18.871 1.00 90.06 119 ASP A O 1
ATOM 951 N N . VAL A 1 120 ? 16.259 -5.901 -17.545 1.00 86.25 120 VAL A N 1
ATOM 952 C CA . VAL A 1 120 ? 16.560 -4.839 -18.517 1.00 86.25 120 VAL A CA 1
ATOM 953 C C . VAL A 1 120 ? 17.208 -5.406 -19.779 1.00 86.25 120 VAL A C 1
ATOM 955 O O . VAL A 1 120 ? 16.849 -5.023 -20.895 1.00 86.25 120 VAL A O 1
ATOM 958 N N . GLU A 1 121 ? 18.163 -6.324 -19.624 1.00 88.69 121 GLU A N 1
ATOM 959 C CA . GLU A 1 121 ? 18.817 -6.974 -20.761 1.00 88.69 121 GLU A CA 1
ATOM 960 C C . GLU A 1 121 ? 17.838 -7.850 -21.558 1.00 88.69 121 GLU A C 1
ATOM 962 O O . GLU A 1 121 ? 17.884 -7.847 -22.792 1.00 88.69 121 GLU A O 1
ATOM 967 N N . ALA A 1 122 ? 16.922 -8.551 -20.880 1.00 87.06 122 ALA A N 1
ATOM 968 C CA . ALA A 1 122 ? 15.873 -9.334 -21.526 1.00 87.06 122 ALA A CA 1
ATOM 969 C C . ALA A 1 122 ? 14.900 -8.445 -22.319 1.00 87.06 122 ALA A C 1
ATOM 971 O O . ALA A 1 122 ? 14.676 -8.703 -23.504 1.00 87.06 122 ALA A O 1
ATOM 972 N N . ASP A 1 123 ? 14.405 -7.360 -21.714 1.00 88.94 123 ASP A N 1
ATOM 973 C CA . ASP A 1 123 ? 13.528 -6.379 -22.368 1.00 88.94 123 ASP A CA 1
ATOM 974 C C . ASP A 1 123 ? 14.205 -5.773 -23.611 1.00 88.94 123 ASP A C 1
ATOM 976 O O . ASP A 1 123 ? 13.605 -5.635 -24.681 1.00 88.94 123 ASP A O 1
ATOM 980 N N . ARG A 1 124 ? 15.500 -5.448 -23.507 1.00 86.06 124 ARG A N 1
ATOM 981 C CA . ARG A 1 124 ? 16.284 -4.916 -24.626 1.00 86.06 124 ARG A CA 1
ATOM 982 C C . ARG A 1 124 ? 16.465 -5.939 -25.747 1.00 86.06 124 ARG A C 1
ATOM 984 O O . ARG A 1 124 ? 16.421 -5.563 -26.922 1.00 86.06 124 ARG A O 1
ATOM 991 N N . ALA A 1 125 ? 16.705 -7.204 -25.405 1.00 86.88 125 ALA A N 1
ATOM 992 C CA . ALA A 1 125 ? 16.840 -8.281 -26.379 1.00 86.88 125 ALA A CA 1
ATOM 993 C C . ALA A 1 125 ? 15.522 -8.528 -27.132 1.00 86.88 125 ALA A C 1
ATOM 995 O O . ALA A 1 125 ? 15.545 -8.667 -28.358 1.00 86.88 125 ALA A O 1
ATOM 996 N N . ASP A 1 126 ? 14.388 -8.512 -26.428 1.00 86.12 126 ASP A N 1
ATOM 997 C CA . ASP A 1 126 ? 13.056 -8.635 -27.026 1.00 86.12 126 ASP A CA 1
ATOM 998 C C . ASP A 1 126 ? 12.741 -7.458 -27.966 1.00 86.12 126 ASP A C 1
ATOM 1000 O O . ASP A 1 126 ? 12.396 -7.658 -29.136 1.00 86.12 126 ASP A O 1
ATOM 1004 N N . ALA A 1 127 ? 12.996 -6.224 -27.518 1.00 83.94 127 ALA A N 1
ATOM 1005 C CA . ALA A 1 127 ? 12.817 -5.030 -28.341 1.00 83.94 127 ALA A CA 1
ATOM 1006 C C . ALA A 1 127 ? 13.678 -5.067 -29.620 1.00 83.94 127 ALA A C 1
ATOM 1008 O O . ALA A 1 127 ? 13.219 -4.689 -30.703 1.00 83.94 127 ALA A O 1
ATOM 1009 N N . ALA A 1 128 ? 14.919 -5.557 -29.524 1.00 84.50 128 ALA A N 1
ATOM 1010 C CA . ALA A 1 128 ? 15.800 -5.732 -30.678 1.00 84.50 128 ALA A CA 1
ATOM 1011 C C . ALA A 1 128 ? 15.289 -6.808 -31.652 1.00 84.50 128 ALA A C 1
ATOM 1013 O O . ALA A 1 128 ? 15.385 -6.623 -32.868 1.00 84.50 128 ALA A O 1
ATOM 1014 N N . ALA A 1 129 ? 14.725 -7.907 -31.142 1.00 82.75 129 ALA A N 1
ATOM 1015 C CA . ALA A 1 129 ? 14.122 -8.956 -31.961 1.00 82.75 129 ALA A CA 1
ATOM 1016 C C . ALA A 1 129 ? 12.877 -8.452 -32.711 1.00 82.75 129 ALA A C 1
ATOM 1018 O O . ALA A 1 129 ? 12.732 -8.725 -33.903 1.00 82.75 129 ALA A O 1
ATOM 1019 N N . CYS A 1 130 ? 12.027 -7.658 -32.054 1.00 77.06 130 CYS A N 1
ATOM 1020 C CA . CYS A 1 130 ? 10.850 -7.041 -32.669 1.00 77.06 130 CYS A CA 1
ATOM 1021 C C . CYS A 1 130 ? 11.200 -5.994 -33.744 1.00 77.06 130 CYS A C 1
ATOM 1023 O O . CYS A 1 130 ? 10.444 -5.809 -34.697 1.00 77.06 130 CYS A O 1
ATOM 1025 N N . ALA A 1 131 ? 12.344 -5.313 -33.616 1.00 77.50 131 ALA A N 1
ATOM 1026 C CA . ALA A 1 131 ? 12.799 -4.297 -34.567 1.00 77.50 131 ALA A CA 1
ATOM 1027 C C . ALA A 1 131 ? 13.531 -4.866 -35.800 1.00 77.50 131 ALA A C 1
ATOM 1029 O O . ALA A 1 131 ? 13.748 -4.141 -36.777 1.00 77.50 131 ALA A O 1
ATOM 1030 N N . ALA A 1 132 ? 13.939 -6.138 -35.779 1.00 68.06 132 ALA A N 1
ATOM 1031 C CA . ALA A 1 132 ? 14.657 -6.747 -36.892 1.00 68.06 132 ALA A CA 1
ATOM 1032 C C . ALA A 1 132 ? 13.710 -6.988 -38.091 1.00 68.06 132 ALA A C 1
ATOM 1034 O O . ALA A 1 132 ? 12.697 -7.675 -37.946 1.00 68.06 132 ALA A O 1
ATOM 1035 N N . PRO A 1 133 ? 14.014 -6.473 -39.301 1.00 62.31 133 PRO A N 1
ATOM 1036 C CA . PRO A 1 133 ? 13.211 -6.780 -40.478 1.00 62.31 133 PRO A CA 1
ATOM 1037 C C . PRO A 1 133 ? 13.296 -8.278 -40.793 1.00 62.31 133 PRO A C 1
ATOM 1039 O O . PRO A 1 133 ? 14.373 -8.875 -40.711 1.00 62.31 133 PRO A O 1
ATOM 1042 N N . ALA A 1 134 ? 12.165 -8.875 -41.188 1.00 61.75 134 ALA A N 1
ATOM 1043 C CA . ALA A 1 134 ? 12.112 -10.269 -41.621 1.00 61.75 134 ALA A CA 1
ATOM 1044 C C . ALA A 1 134 ? 13.229 -10.551 -42.646 1.00 61.75 134 ALA A C 1
ATOM 1046 O O . ALA A 1 134 ? 13.452 -9.721 -43.538 1.00 61.75 134 ALA A O 1
ATOM 1047 N N . PRO A 1 135 ? 13.941 -11.692 -42.545 1.00 62.41 135 PRO A N 1
ATOM 1048 C CA . PRO A 1 135 ? 15.033 -11.991 -43.457 1.00 62.41 135 PRO A CA 1
ATOM 1049 C C . PRO A 1 135 ? 14.498 -11.957 -44.888 1.00 62.41 135 PRO A C 1
ATOM 1051 O O . PRO A 1 135 ? 13.598 -12.717 -45.249 1.00 62.41 135 PRO A O 1
ATOM 1054 N N . SER A 1 136 ? 15.032 -11.038 -45.698 1.00 62.16 136 SER A N 1
ATOM 1055 C CA . SER A 1 136 ? 14.691 -10.959 -47.115 1.00 62.16 136 SER A CA 1
ATOM 1056 C C . SER A 1 136 ? 15.052 -12.293 -47.760 1.00 62.16 136 SER A C 1
ATOM 1058 O O . SER A 1 136 ? 16.214 -12.703 -47.742 1.00 62.16 136 SER A O 1
ATOM 1060 N N . ALA A 1 137 ? 14.039 -12.992 -48.278 1.00 60.50 137 ALA A N 1
ATOM 1061 C CA . ALA A 1 137 ? 14.227 -14.255 -48.973 1.00 60.50 137 ALA A CA 1
ATOM 1062 C C . ALA A 1 137 ? 15.254 -14.068 -50.107 1.00 60.50 137 ALA A C 1
ATOM 1064 O O . ALA A 1 137 ? 15.195 -13.054 -50.811 1.00 60.50 137 ALA A O 1
ATOM 1065 N N . PRO A 1 138 ? 16.197 -15.008 -50.302 1.00 60.94 138 PRO A N 1
ATOM 1066 C CA . PRO A 1 138 ? 17.199 -14.866 -51.346 1.00 60.94 138 PRO A CA 1
ATOM 1067 C C . PRO A 1 138 ? 16.512 -14.819 -52.716 1.00 60.94 138 PRO A C 1
ATOM 1069 O O . PRO A 1 138 ? 15.732 -15.710 -53.061 1.00 60.94 138 PRO A O 1
ATOM 1072 N N . ALA A 1 139 ? 16.798 -13.765 -53.484 1.00 61.41 139 ALA A N 1
ATOM 1073 C CA . ALA A 1 139 ? 16.369 -13.654 -54.872 1.00 61.41 139 ALA A CA 1
ATOM 1074 C C . ALA A 1 139 ? 16.991 -14.809 -55.676 1.00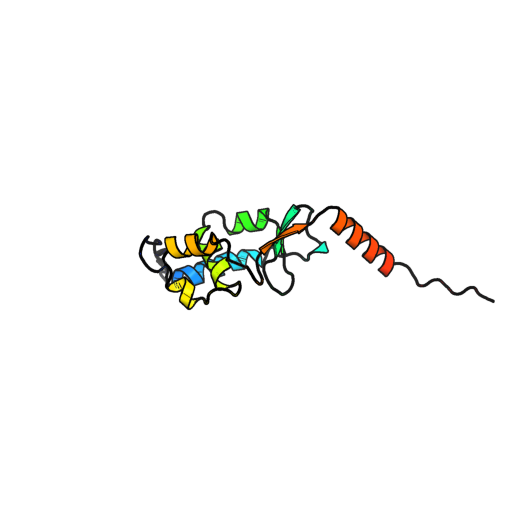 61.41 139 ALA A C 1
ATOM 1076 O O . ALA A 1 139 ? 18.203 -15.023 -55.619 1.00 61.41 139 ALA A O 1
ATOM 1077 N N . ARG A 1 140 ? 16.135 -15.580 -56.354 1.00 59.31 140 ARG A N 1
ATOM 1078 C CA . ARG A 1 140 ? 16.519 -16.675 -57.254 1.00 59.31 140 ARG A CA 1
ATOM 1079 C C . ARG A 1 140 ? 17.071 -16.158 -58.573 1.00 59.31 140 ARG A C 1
ATOM 1081 O O . ARG A 1 140 ? 16.528 -15.146 -59.067 1.00 59.31 140 ARG A O 1
#

Mean predicted aligned error: 7.84 Å

pLDDT: mean 86.46, std 13.74, range [37.28, 96.81]

Organism: NCBI:txid1688

Solvent-accessible surface area (backbone atoms only — not comparable to full-atom values): 8187 Å² total; per-residue (Å²): 134,88,80,81,70,74,76,77,72,85,48,81,91,36,56,54,31,64,76,45,54,57,47,21,50,60,45,52,56,59,49,69,84,57,49,38,51,76,89,73,54,67,73,41,57,25,30,35,67,37,85,88,54,41,26,31,45,47,65,60,50,49,68,57,36,62,98,34,63,67,36,49,40,46,40,55,39,32,76,12,77,78,35,49,60,73,56,54,21,63,26,24,62,64,50,41,52,54,54,62,70,32,89,83,58,68,60,74,34,43,42,82,47,74,42,49,71,67,56,56,52,48,54,51,51,51,54,51,59,74,68,53,75,78,80,77,73,83,84,129

Foldseek 3Di:
DDPPPPPPPQDAPFFQADVLLVVLVVLVVQVVVQWDAPQPDDFWKWKQQFPVRTIHHPVSVCVSCPVPVLSVLLCQCPVFPNDHNVRNRRDHSVRSVCQSPDPPDDGNGIDMDGDHPVNNVVVVVVVVVVPDPDPDDDDD

Secondary structure (DSSP, 8-state):
-----------TTS---HHHHHHHHHHHHHHHTT-B-GGGSPSEEEEE-STT--EEEHHHHHHHHTT-HHHHHHHHHHSSSSS-HHHHHHS-HHHHHHHHS-TT---SS-EEEEE-HHHHHHHHHHHHHHHSPPPPPPP-

Sequence (140 aa):
MAHDGTQEAVHEGRPVGAAFVERAHRIADGLNGRSMGWTELPVGGCFRINDMGDYVTAESWDEVWEGHRLEEQAWMLCDNGQYSAADVEAMTPEGIRSAYEDSDFQPDYAFYTERYDWDVEADRADAAACAAPAPSAPAR